Protein AF-A0A3P7MKE8-F1 (afdb_monomer_lite)

Foldseek 3Di:
DKDAQPDDPVVPPDPPDFRFRIKDKDQQLWMWTDGPRLRDIDGDDDPDRDGDTVVVDVVNVVVVVVVSVVSVVVVD

InterPro domains:
  IPR052907 Beta-lactamase/esterase domain-contain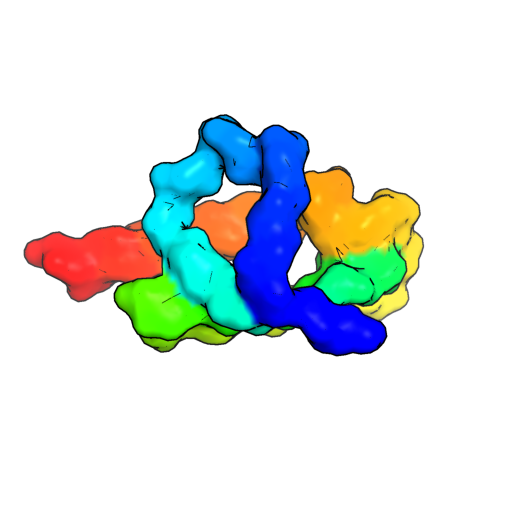ing protein [PTHR43319] (13-74)

Radius of gyration: 12.55 Å; chains: 1; bounding box: 36×25×28 Å

Secondary structure (DSSP, 8-state):
--B-S---TT-TT---S--EEEEEEETTTEEEEEETTTTEEEEE--SS--SS-GGG-HHHHHHHHHHHHHHHHHT-

Structure (mmCIF, N/CA/C/O backbone):
data_AF-A0A3P7MKE8-F1
#
_entry.id   AF-A0A3P7MKE8-F1
#
loop_
_atom_site.group_PDB
_atom_site.id
_atom_site.type_symbol
_atom_site.label_atom_id
_atom_site.label_alt_id
_atom_site.label_comp_id
_atom_site.label_asym_id
_atom_site.label_entity_id
_atom_site.label_seq_id
_atom_site.pdbx_PDB_ins_code
_atom_site.Cartn_x
_atom_site.Cartn_y
_atom_site.Cartn_z
_atom_site.occupancy
_atom_site.B_iso_or_equiv
_atom_site.auth_seq_id
_atom_site.auth_comp_id
_atom_site.auth_asym_id
_atom_site.auth_atom_id
_atom_site.pdbx_PDB_model_num
ATOM 1 N N . MET A 1 1 ? 16.538 -4.670 3.689 1.00 41.91 1 MET A N 1
ATOM 2 C CA . MET A 1 1 ? 16.677 -4.346 5.126 1.00 41.91 1 MET A CA 1
ATOM 3 C C . MET A 1 1 ? 15.343 -3.757 5.521 1.00 41.91 1 MET A C 1
ATOM 5 O O . MET A 1 1 ? 15.003 -2.749 4.934 1.00 41.91 1 MET A O 1
ATOM 9 N N . ILE A 1 2 ? 14.536 -4.449 6.335 1.00 47.38 2 ILE A N 1
ATOM 10 C CA . ILE 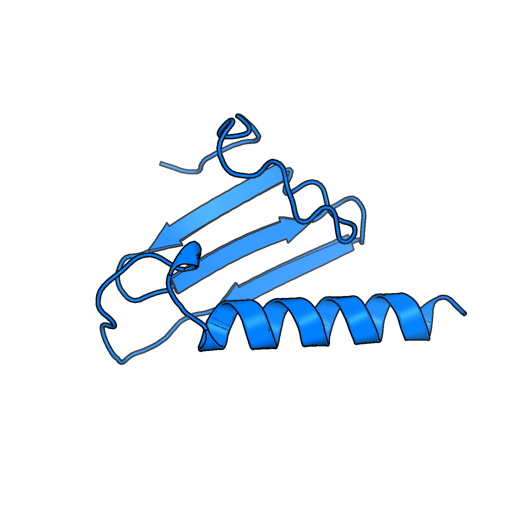A 1 2 ? 13.164 -4.013 6.666 1.00 47.38 2 ILE A CA 1
ATOM 11 C C . ILE A 1 2 ? 13.242 -2.612 7.280 1.00 47.38 2 ILE A C 1
ATOM 13 O O . ILE A 1 2 ? 13.964 -2.438 8.262 1.00 47.38 2 ILE A O 1
ATOM 17 N N . SER A 1 3 ? 12.550 -1.640 6.682 1.00 48.09 3 SER A N 1
ATOM 18 C CA . SER A 1 3 ? 12.459 -0.293 7.241 1.00 48.09 3 SER A CA 1
ATOM 19 C C . SER A 1 3 ? 11.381 -0.306 8.314 1.00 48.09 3 SER A C 1
ATOM 21 O O . SER A 1 3 ? 10.218 -0.621 8.052 1.00 48.09 3 SER A O 1
ATOM 23 N N . PHE A 1 4 ? 11.792 -0.010 9.541 1.00 44.41 4 PHE A N 1
ATOM 24 C CA . PHE A 1 4 ? 10.903 0.183 10.675 1.00 44.41 4 PHE A CA 1
ATOM 25 C C . PHE A 1 4 ? 10.819 1.680 10.930 1.00 44.41 4 PHE A C 1
ATOM 27 O O . PHE A 1 4 ? 11.821 2.262 11.317 1.00 44.41 4 PHE A O 1
ATOM 34 N N . GLY A 1 5 ? 9.653 2.280 10.695 1.00 48.41 5 GLY A N 1
ATOM 35 C CA . GLY A 1 5 ? 9.206 3.519 11.341 1.00 48.41 5 GLY A CA 1
ATOM 36 C C . GLY A 1 5 ? 10.125 4.750 11.415 1.00 48.41 5 GLY A C 1
ATOM 37 O O . GLY A 1 5 ? 9.797 5.639 12.193 1.00 48.41 5 GLY A O 1
ATOM 38 N N . ASP A 1 6 ? 11.208 4.861 10.645 1.00 35.78 6 ASP A N 1
ATOM 39 C CA . ASP A 1 6 ? 11.911 6.130 10.447 1.00 35.78 6 ASP A CA 1
ATOM 40 C C . ASP A 1 6 ? 11.219 6.855 9.289 1.00 35.78 6 ASP A C 1
ATOM 42 O O . ASP A 1 6 ? 11.496 6.612 8.117 1.00 35.78 6 ASP A O 1
ATOM 46 N N . THR A 1 7 ? 10.238 7.689 9.635 1.00 47.69 7 THR A N 1
ATOM 47 C CA . THR A 1 7 ? 9.519 8.571 8.706 1.00 47.69 7 THR A CA 1
ATOM 48 C C . THR A 1 7 ? 10.503 9.395 7.882 1.00 47.69 7 THR A C 1
ATOM 50 O O . THR A 1 7 ? 11.200 10.252 8.433 1.00 47.69 7 THR A O 1
ATOM 53 N N . ASP A 1 8 ? 10.528 9.165 6.569 1.00 41.34 8 ASP A N 1
ATOM 54 C CA . ASP A 1 8 ? 11.196 10.053 5.627 1.00 41.34 8 ASP A CA 1
ATOM 55 C C . ASP A 1 8 ? 10.459 11.413 5.637 1.00 41.34 8 ASP A C 1
ATOM 57 O O . ASP A 1 8 ? 9.236 11.457 5.457 1.00 41.34 8 ASP A O 1
ATOM 61 N N . PRO A 1 9 ? 11.152 12.542 5.878 1.00 40.56 9 PRO A N 1
ATOM 62 C CA . PRO A 1 9 ? 10.545 13.872 5.907 1.00 40.56 9 PRO A CA 1
ATOM 63 C C . PRO A 1 9 ? 9.912 14.324 4.576 1.00 40.56 9 PRO A C 1
ATOM 65 O O . PRO A 1 9 ? 9.300 15.392 4.547 1.00 40.56 9 PRO A O 1
ATOM 68 N N . PHE A 1 10 ? 10.012 13.546 3.491 1.00 40.81 10 PHE A N 1
ATOM 69 C CA . PHE A 1 10 ? 9.297 13.803 2.235 1.00 40.81 10 PHE A CA 1
ATOM 70 C C . PHE A 1 10 ? 7.892 13.171 2.147 1.00 40.81 10 PHE A C 1
ATOM 72 O O . PHE A 1 10 ? 7.148 13.484 1.218 1.00 40.81 10 PHE A O 1
ATOM 79 N N . GLU A 1 11 ? 7.458 12.381 3.137 1.00 45.59 11 GLU A N 1
ATOM 80 C CA . GLU A 1 11 ? 6.126 11.742 3.179 1.00 45.59 11 GLU A CA 1
ATOM 81 C C . GLU A 1 11 ? 5.058 12.590 3.924 1.00 45.59 11 GLU A C 1
ATOM 83 O O . GLU A 1 11 ? 4.122 12.084 4.544 1.00 45.59 11 GLU A O 1
ATOM 88 N N . VAL A 1 12 ? 5.195 13.921 3.908 1.00 44.00 12 VAL A N 1
ATOM 89 C CA . VAL A 1 12 ? 4.485 14.839 4.828 1.00 44.00 12 VAL A CA 1
ATOM 90 C C . VAL A 1 12 ? 3.094 15.302 4.351 1.00 44.00 12 VAL A C 1
ATOM 92 O O . VAL A 1 12 ? 2.443 16.065 5.060 1.00 44.00 12 VAL A O 1
ATOM 95 N N . GLU A 1 13 ? 2.541 14.823 3.228 1.00 36.25 13 GLU A N 1
ATOM 96 C CA . GLU A 1 13 ? 1.274 15.402 2.719 1.00 36.25 13 GLU A CA 1
ATOM 97 C C . GLU A 1 13 ? 0.116 14.452 2.386 1.00 36.25 13 GLU A C 1
ATOM 99 O O . GLU A 1 13 ? -0.880 14.893 1.819 1.00 36.25 13 GLU A O 1
ATOM 104 N N . ASN A 1 14 ? 0.134 13.171 2.766 1.00 37.75 14 ASN A N 1
ATOM 105 C CA . ASN A 1 14 ? -1.097 12.368 2.661 1.00 37.75 14 ASN A CA 1
ATOM 106 C C . ASN A 1 14 ? -1.284 11.374 3.801 1.00 37.75 14 ASN A C 1
ATOM 108 O O . ASN A 1 14 ? -1.298 10.156 3.650 1.00 37.75 14 ASN A O 1
ATOM 112 N N . LYS A 1 15 ? -1.543 11.962 4.965 1.00 43.41 15 LYS A N 1
ATOM 113 C CA . LYS A 1 15 ? -2.113 11.322 6.143 1.00 43.41 15 LYS A CA 1
ATOM 114 C C . LYS A 1 15 ? -3.573 10.911 5.882 1.00 43.41 15 LYS A C 1
ATOM 116 O O . LYS A 1 15 ? -4.495 11.493 6.445 1.00 43.41 15 LYS A O 1
ATOM 121 N N . MET A 1 16 ? -3.795 9.891 5.056 1.00 42.66 16 MET A N 1
ATOM 122 C CA . MET A 1 16 ? -5.023 9.090 5.093 1.00 42.66 16 MET A CA 1
ATOM 123 C C . MET A 1 16 ? -4.730 7.800 5.861 1.00 42.66 16 MET A C 1
ATOM 125 O O . MET A 1 16 ? -4.473 6.743 5.304 1.00 42.66 16 MET A O 1
ATOM 129 N N . THR A 1 17 ? -4.745 7.973 7.186 1.00 47.91 17 THR A N 1
ATOM 130 C CA . THR A 1 17 ? -5.035 6.960 8.209 1.00 47.91 17 THR A CA 1
ATOM 131 C C . THR A 1 17 ? -4.228 5.665 8.149 1.00 47.91 17 THR A C 1
ATOM 133 O O . THR A 1 17 ? -4.772 4.643 7.765 1.00 47.91 17 THR A O 1
ATOM 136 N N . GLY A 1 18 ? -2.996 5.676 8.646 1.00 49.44 18 GLY A N 1
ATOM 137 C CA . GLY A 1 18 ? -2.250 4.464 8.989 1.00 49.44 18 GLY A CA 1
ATOM 138 C C . GLY A 1 18 ? -0.800 4.825 9.246 1.00 49.44 18 GLY A C 1
ATOM 139 O O . GLY A 1 18 ? -0.207 5.477 8.399 1.00 49.44 18 GLY A O 1
ATOM 140 N N . ASN A 1 19 ? -0.253 4.487 10.414 1.00 53.31 19 ASN A N 1
ATOM 141 C CA . ASN A 1 19 ? 1.182 4.619 10.670 1.00 53.31 19 ASN A CA 1
ATOM 142 C C . ASN A 1 19 ? 1.811 3.260 10.333 1.00 53.31 19 ASN A C 1
ATOM 144 O O . ASN A 1 19 ? 1.649 2.332 11.133 1.00 53.31 19 ASN A O 1
ATOM 148 N N . PRO A 1 20 ? 2.490 3.100 9.180 1.00 56.06 20 PRO A N 1
ATOM 149 C CA . PRO A 1 20 ? 3.144 1.847 8.843 1.00 56.06 20 PRO A CA 1
ATOM 150 C C . PRO A 1 20 ? 4.229 1.563 9.880 1.00 56.06 20 PRO A C 1
ATOM 152 O O . PRO A 1 20 ? 5.187 2.321 10.005 1.00 56.06 20 PRO A O 1
ATOM 155 N N . ILE A 1 21 ? 4.082 0.493 10.661 1.00 57.91 21 ILE A N 1
ATOM 156 C CA . ILE A 1 21 ? 5.085 0.137 11.681 1.00 57.91 21 ILE A CA 1
ATOM 157 C C . ILE A 1 21 ? 6.305 -0.522 11.029 1.00 57.91 21 ILE A C 1
ATOM 159 O O . ILE A 1 21 ? 7.428 -0.405 11.519 1.00 57.91 21 ILE A O 1
ATOM 163 N N . ALA A 1 22 ? 6.092 -1.204 9.907 1.00 65.38 22 ALA A N 1
ATOM 164 C CA . ALA A 1 22 ? 7.140 -1.837 9.130 1.00 65.38 22 ALA A CA 1
ATOM 165 C C . ALA A 1 22 ? 6.712 -1.916 7.664 1.00 65.38 22 ALA A C 1
ATOM 167 O O . ALA A 1 22 ? 5.531 -2.111 7.369 1.00 65.38 22 ALA A O 1
ATOM 168 N N . GLY A 1 23 ? 7.672 -1.803 6.753 1.00 71.62 23 GLY A N 1
ATOM 169 C CA . GLY A 1 23 ? 7.448 -2.059 5.337 1.00 71.62 23 GLY A CA 1
ATOM 170 C C . GLY A 1 23 ? 8.743 -2.233 4.554 1.00 71.62 23 GLY A C 1
ATOM 171 O O . GLY A 1 23 ? 9.839 -2.037 5.092 1.00 71.62 23 GLY A O 1
ATOM 172 N N . HIS A 1 24 ? 8.635 -2.677 3.301 1.00 81.12 24 HIS A N 1
ATOM 173 C CA . HIS A 1 24 ? 9.795 -2.779 2.418 1.00 81.12 24 HIS A CA 1
ATOM 174 C C . HIS A 1 24 ? 9.420 -2.740 0.937 1.00 81.12 24 HIS A C 1
ATOM 176 O O . HIS A 1 24 ? 8.811 -3.678 0.407 1.00 81.12 24 HIS A O 1
ATOM 182 N N . GLY A 1 25 ? 9.966 -1.730 0.262 1.00 81.00 25 GLY A N 1
ATOM 183 C CA . GLY A 1 25 ? 9.885 -1.567 -1.183 1.00 81.00 25 GLY A CA 1
ATOM 184 C C . GLY A 1 25 ? 10.797 -2.517 -1.929 1.00 81.00 25 GLY A C 1
ATOM 185 O O . GLY A 1 25 ? 11.976 -2.674 -1.617 1.00 81.00 25 GLY A O 1
ATOM 186 N N . GLY A 1 26 ? 10.249 -3.169 -2.942 1.00 80.56 26 GLY A N 1
ATOM 187 C CA . GLY A 1 26 ? 11.002 -3.866 -3.968 1.00 80.56 26 GLY A CA 1
ATOM 188 C C . GLY A 1 26 ? 10.988 -3.068 -5.265 1.00 80.56 26 GLY A C 1
ATOM 189 O O . GLY A 1 26 ? 9.948 -2.554 -5.686 1.00 80.56 26 GLY A O 1
ATOM 190 N N . TYR A 1 27 ? 12.132 -3.037 -5.949 1.00 82.88 27 TYR A N 1
ATOM 191 C CA . TYR A 1 27 ? 12.192 -2.574 -7.334 1.00 82.88 27 TYR A CA 1
ATOM 192 C C . TYR A 1 27 ? 11.123 -3.274 -8.176 1.00 82.88 27 TYR A C 1
ATOM 194 O O . TYR A 1 27 ? 10.865 -4.473 -8.016 1.0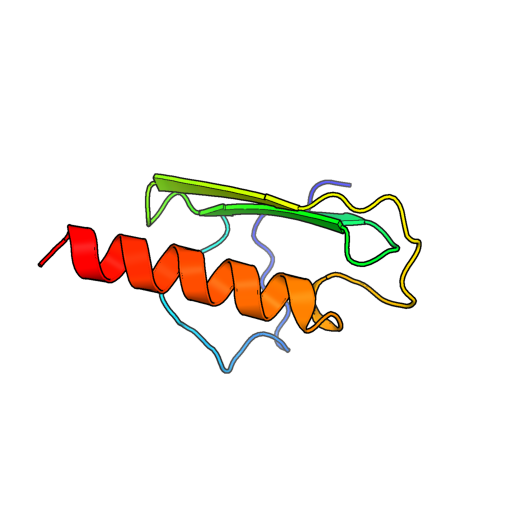0 82.88 27 TYR A O 1
ATOM 202 N N . GLY A 1 28 ? 10.490 -2.525 -9.076 1.00 84.81 28 GLY A N 1
ATOM 203 C CA . GLY A 1 28 ? 9.322 -3.027 -9.791 1.00 84.81 28 GLY A CA 1
ATOM 204 C C . GLY A 1 28 ? 7.995 -2.603 -9.182 1.00 84.81 28 GLY A C 1
ATOM 205 O O . GLY A 1 28 ? 6.988 -3.218 -9.521 1.00 84.81 28 GLY A O 1
ATOM 206 N N . CYS A 1 29 ? 7.970 -1.577 -8.324 1.00 85.69 29 CYS A N 1
ATOM 207 C CA . CYS A 1 29 ? 6.792 -1.136 -7.568 1.00 85.69 29 CYS A CA 1
ATOM 208 C C . CYS A 1 29 ? 6.248 -2.142 -6.548 1.00 85.69 29 CYS A C 1
ATOM 210 O O . CYS A 1 29 ? 5.061 -2.093 -6.239 1.00 85.69 29 CYS A O 1
ATOM 212 N N . GLN A 1 30 ? 7.048 -3.102 -6.101 1.00 87.94 30 GLN A N 1
ATOM 213 C CA . GLN A 1 30 ? 6.590 -4.115 -5.152 1.00 87.94 30 GLN A CA 1
ATOM 214 C C . GLN A 1 30 ? 6.657 -3.531 -3.742 1.00 87.94 30 GLN A C 1
ATOM 216 O O . GLN A 1 30 ? 7.556 -2.747 -3.463 1.00 87.94 30 GLN A O 1
ATOM 221 N N . GLU A 1 31 ? 5.732 -3.896 -2.863 1.00 88.00 31 GLU A N 1
ATOM 222 C CA . GLU A 1 31 ? 5.698 -3.373 -1.493 1.00 88.00 31 GLU A CA 1
ATOM 223 C C . GLU A 1 31 ? 5.005 -4.356 -0.561 1.00 88.00 31 GLU A C 1
ATOM 225 O O . GLU A 1 31 ? 4.075 -5.070 -0.953 1.00 88.00 31 GLU A O 1
ATOM 230 N N . VAL A 1 32 ? 5.423 -4.348 0.699 1.00 87.00 32 VAL A N 1
ATOM 231 C CA . VAL A 1 32 ? 4.624 -4.877 1.797 1.00 87.00 32 VAL A CA 1
ATOM 232 C C . VAL A 1 32 ? 4.569 -3.843 2.912 1.00 87.00 32 VAL A C 1
ATOM 234 O O . VAL A 1 32 ? 5.607 -3.462 3.429 1.00 87.00 32 VAL A O 1
ATOM 237 N N . ASN A 1 33 ? 3.368 -3.418 3.299 1.00 85.31 33 ASN A N 1
ATOM 238 C CA . ASN A 1 33 ? 3.142 -2.399 4.320 1.00 85.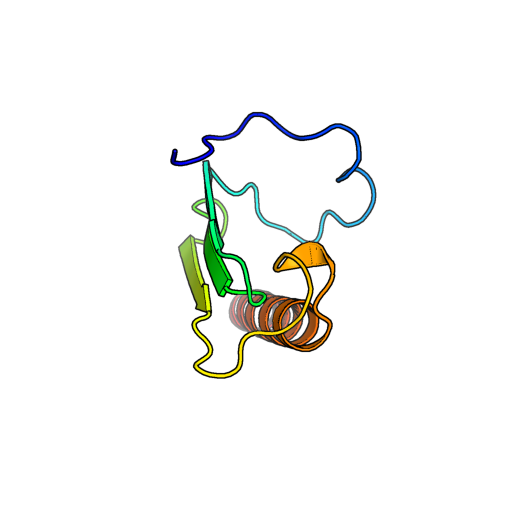31 33 ASN A CA 1
ATOM 239 C C . ASN A 1 33 ? 2.263 -2.958 5.448 1.00 85.31 33 ASN A C 1
ATOM 241 O O . ASN A 1 33 ? 1.216 -3.561 5.187 1.00 85.31 33 ASN A O 1
ATOM 245 N N . PHE A 1 34 ? 2.699 -2.756 6.692 1.00 84.81 34 PHE A N 1
ATOM 246 C CA . PHE A 1 34 ? 2.000 -3.178 7.902 1.00 84.81 34 PHE A CA 1
ATOM 247 C C . PHE A 1 34 ? 1.422 -1.969 8.646 1.00 84.81 34 PHE A C 1
ATOM 249 O O . PHE A 1 34 ? 2.153 -1.257 9.336 1.00 84.81 34 PHE A O 1
ATOM 256 N N . ASP A 1 35 ? 0.102 -1.792 8.590 1.00 84.44 35 ASP A N 1
ATOM 257 C CA . ASP A 1 35 ? -0.615 -0.760 9.333 1.00 84.44 35 ASP A CA 1
ATOM 258 C C . ASP A 1 35 ? -1.402 -1.374 10.496 1.00 84.44 35 ASP A C 1
ATOM 260 O O . ASP A 1 35 ? -2.549 -1.822 10.385 1.00 84.44 35 ASP A O 1
ATOM 264 N N . THR A 1 36 ? -0.778 -1.365 11.668 1.00 81.50 36 THR A N 1
ATOM 265 C CA . THR A 1 36 ? -1.400 -1.862 12.896 1.00 81.50 36 THR A CA 1
ATOM 266 C C . THR A 1 36 ? -2.461 -0.914 13.446 1.00 81.50 36 THR A C 1
ATOM 268 O O . THR A 1 36 ? -3.286 -1.351 14.242 1.00 81.50 36 THR A O 1
ATOM 271 N N . THR A 1 37 ? -2.453 0.371 13.063 1.00 83.19 37 THR A N 1
ATOM 272 C CA . THR A 1 37 ? -3.490 1.324 13.484 1.00 83.19 37 THR A CA 1
ATOM 273 C C . THR A 1 37 ? -4.834 0.919 12.900 1.00 83.19 37 THR A C 1
ATOM 275 O O . THR A 1 37 ? -5.844 0.972 13.601 1.00 83.19 37 THR A O 1
ATOM 278 N N . ASN A 1 38 ? -4.850 0.457 11.646 1.00 85.00 38 ASN A N 1
ATOM 279 C CA . ASN A 1 38 ? -6.071 -0.052 11.031 1.00 85.00 38 ASN A CA 1
ATOM 280 C C . ASN A 1 38 ? -6.226 -1.572 11.056 1.00 85.00 38 ASN A C 1
ATOM 282 O O . ASN A 1 38 ? -7.298 -2.058 10.692 1.00 85.00 38 ASN A O 1
ATOM 286 N N . GLY A 1 39 ? -5.211 -2.305 11.516 1.00 87.62 39 GLY A N 1
ATOM 287 C CA . GLY A 1 39 ? -5.222 -3.765 11.535 1.00 87.62 39 GLY A CA 1
ATOM 288 C C . GLY A 1 39 ? -5.189 -4.362 10.127 1.00 87.62 39 GLY A C 1
ATOM 289 O O . GLY A 1 39 ? -5.820 -5.389 9.887 1.00 87.62 39 GLY A O 1
ATOM 290 N N . VAL A 1 40 ? -4.493 -3.705 9.193 1.00 88.44 40 VAL A N 1
ATOM 291 C CA . VAL A 1 40 ? -4.389 -4.123 7.791 1.00 88.44 40 VAL A CA 1
ATOM 292 C C . VAL A 1 40 ? -2.930 -4.314 7.385 1.00 88.44 40 VAL A C 1
ATOM 294 O O . VAL A 1 40 ? -2.042 -3.570 7.792 1.00 88.44 40 VAL A O 1
ATOM 297 N N . VAL A 1 41 ? -2.688 -5.328 6.557 1.00 90.69 41 VAL A N 1
ATOM 298 C CA . VAL A 1 41 ? -1.408 -5.541 5.876 1.00 90.69 41 VAL A CA 1
ATOM 299 C C . VAL A 1 41 ? -1.675 -5.566 4.380 1.00 90.69 41 VAL A C 1
ATOM 301 O O . VAL A 1 41 ? -2.542 -6.311 3.919 1.00 90.69 41 VAL A O 1
ATOM 304 N N . ILE A 1 42 ? -0.937 -4.760 3.620 1.00 89.12 42 ILE A N 1
ATOM 305 C CA . ILE A 1 42 ? -1.033 -4.709 2.160 1.00 89.12 42 ILE A CA 1
ATOM 306 C C . ILE A 1 42 ? 0.249 -5.301 1.590 1.00 89.12 42 ILE A C 1
ATOM 308 O O . ILE A 1 42 ? 1.329 -4.784 1.843 1.00 89.12 42 ILE A O 1
ATOM 312 N N . SER A 1 43 ? 0.130 -6.373 0.805 1.00 91.88 43 SER A N 1
ATOM 313 C CA . SER A 1 43 ? 1.237 -6.931 0.025 1.00 91.88 43 SER A CA 1
ATOM 314 C C . SER A 1 43 ? 0.909 -6.829 -1.458 1.00 91.88 43 SER A C 1
ATOM 316 O O . SER A 1 43 ? -0.120 -7.333 -1.912 1.00 91.88 43 SER A O 1
ATOM 318 N N . TYR A 1 44 ? 1.777 -6.158 -2.209 1.00 89.25 44 TYR A N 1
ATOM 319 C CA . TYR A 1 44 ? 1.638 -5.963 -3.643 1.00 89.25 44 TYR A CA 1
ATOM 320 C C . TYR A 1 44 ? 2.896 -6.452 -4.361 1.00 89.25 44 TYR A C 1
ATOM 322 O O . TYR A 1 44 ? 3.991 -5.917 -4.193 1.00 89.25 44 TYR A O 1
ATOM 330 N N . VAL A 1 45 ? 2.712 -7.485 -5.180 1.00 89.94 45 VAL A N 1
ATOM 331 C CA . VAL A 1 45 ? 3.766 -8.161 -5.943 1.00 89.94 45 VAL A CA 1
ATOM 332 C C . VAL A 1 45 ? 3.378 -8.136 -7.419 1.00 89.94 45 VAL A C 1
ATOM 334 O O . VAL A 1 45 ? 2.215 -8.335 -7.773 1.00 89.94 45 VAL A O 1
ATOM 337 N N . THR A 1 46 ? 4.342 -7.874 -8.298 1.00 85.88 46 THR A N 1
ATOM 338 C CA 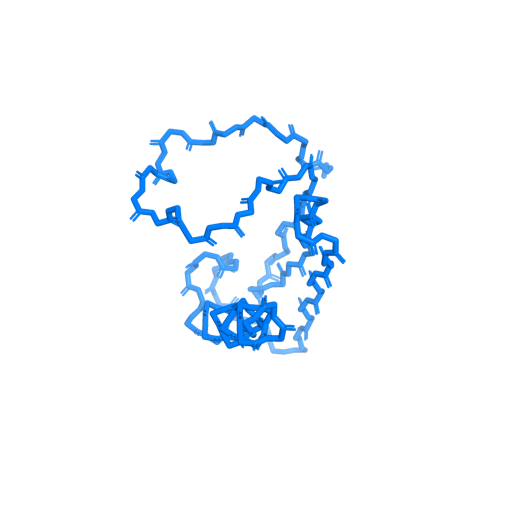. THR A 1 46 ? 4.117 -7.776 -9.746 1.00 85.88 46 THR A CA 1
ATOM 339 C C . THR A 1 46 ? 5.239 -8.468 -10.504 1.00 85.88 46 THR A C 1
ATOM 341 O O . THR A 1 46 ? 6.412 -8.246 -10.231 1.00 85.88 46 THR A O 1
ATOM 344 N N . ASN A 1 47 ? 4.869 -9.259 -11.514 1.00 84.44 47 ASN A N 1
ATOM 345 C CA . ASN A 1 47 ? 5.822 -9.949 -12.392 1.00 84.44 47 ASN A CA 1
ATOM 346 C C . ASN A 1 47 ? 6.425 -9.019 -13.460 1.00 84.44 47 ASN A C 1
ATOM 348 O O . ASN A 1 47 ? 7.440 -9.343 -14.067 1.00 84.44 47 ASN A O 1
ATOM 352 N N . GLY A 1 48 ? 5.788 -7.872 -13.721 1.00 78.50 48 GLY A N 1
ATOM 353 C CA . GLY A 1 48 ? 6.334 -6.841 -14.600 1.00 78.50 48 GLY A CA 1
ATOM 354 C C . GLY A 1 48 ? 7.238 -5.909 -13.805 1.00 78.50 48 GLY A C 1
ATOM 355 O O . GLY A 1 48 ? 6.732 -5.197 -12.932 1.00 78.50 48 GLY A O 1
ATOM 356 N N . LEU A 1 49 ? 8.540 -5.908 -14.115 1.00 71.06 49 LEU A N 1
ATOM 357 C CA . LEU A 1 49 ? 9.507 -4.977 -13.535 1.00 71.06 49 LEU A CA 1
ATOM 358 C C . LEU A 1 49 ? 9.208 -3.567 -14.054 1.00 71.06 49 LEU A C 1
ATOM 360 O O . LEU A 1 49 ? 9.617 -3.178 -15.147 1.00 71.06 49 LEU A O 1
ATOM 364 N N . LYS A 1 50 ? 8.426 -2.820 -13.283 1.00 75.69 50 LYS A N 1
ATOM 365 C CA . LYS A 1 50 ? 8.183 -1.399 -13.518 1.00 75.69 50 LYS A CA 1
ATOM 366 C C . LYS A 1 50 ? 9.413 -0.591 -13.074 1.00 75.69 50 LYS A C 1
ATOM 368 O O . LYS A 1 50 ? 10.099 -0.966 -12.125 1.00 75.69 50 LYS A O 1
ATOM 373 N N . LEU A 1 51 ? 9.714 0.503 -13.768 1.00 78.19 51 LEU A N 1
ATOM 374 C CA . LEU A 1 51 ? 10.767 1.420 -13.332 1.00 78.19 51 LEU A CA 1
ATOM 375 C C . LEU A 1 51 ? 10.267 2.183 -12.100 1.00 78.19 51 LEU A C 1
ATOM 377 O O . LEU A 1 51 ? 9.216 2.811 -12.179 1.00 78.19 51 LEU A O 1
ATOM 381 N N . GLY A 1 52 ? 11.010 2.112 -10.996 1.00 76.75 52 GLY A N 1
ATOM 382 C CA . GLY A 1 52 ? 10.701 2.836 -9.759 1.00 76.75 52 GLY A CA 1
ATOM 383 C C . GLY A 1 52 ? 10.348 1.949 -8.565 1.00 76.75 52 GLY A C 1
ATOM 384 O O . GLY A 1 52 ? 10.280 0.711 -8.654 1.00 76.75 52 GLY A O 1
ATOM 385 N N . MET A 1 53 ? 10.157 2.624 -7.434 1.00 81.06 53 MET A N 1
ATOM 386 C CA . MET A 1 53 ? 9.666 2.046 -6.183 1.00 81.06 53 MET A CA 1
ATOM 387 C C . MET A 1 53 ? 8.146 2.184 -6.107 1.00 81.06 53 MET A C 1
ATOM 389 O O . MET A 1 53 ? 7.526 2.796 -6.967 1.00 81.06 53 MET A O 1
ATOM 393 N N . TYR A 1 54 ? 7.515 1.589 -5.098 1.00 73.69 54 TYR A N 1
ATOM 394 C CA . TYR A 1 54 ? 6.054 1.585 -4.976 1.00 73.69 54 TYR A CA 1
ATOM 395 C C . TYR A 1 54 ? 5.426 2.994 -4.929 1.00 73.69 54 TYR A C 1
ATOM 397 O O . TYR A 1 54 ? 4.304 3.169 -5.409 1.00 73.69 54 TYR A O 1
ATOM 405 N N . GLU A 1 55 ? 6.157 3.983 -4.408 1.00 77.06 55 GLU A N 1
ATOM 406 C CA . GLU A 1 55 ? 5.772 5.400 -4.309 1.00 77.06 55 GLU A CA 1
ATOM 407 C C . GLU A 1 55 ? 5.526 6.033 -5.684 1.00 77.06 55 GLU A C 1
ATOM 409 O O . GLU A 1 55 ? 4.565 6.779 -5.870 1.00 77.06 55 GLU A O 1
ATOM 414 N N . ASP A 1 56 ? 6.329 5.651 -6.679 1.00 79.12 56 ASP A N 1
ATOM 415 C CA . ASP A 1 56 ? 6.259 6.174 -8.047 1.00 79.12 56 ASP A CA 1
ATOM 416 C C . ASP A 1 56 ? 5.136 5.528 -8.872 1.00 79.12 56 ASP A C 1
ATOM 418 O O . ASP A 1 56 ? 4.902 5.872 -10.036 1.00 79.12 56 ASP A O 1
ATOM 422 N N . CYS A 1 57 ? 4.450 4.537 -8.302 1.00 83.12 57 CYS A N 1
ATOM 423 C CA . CYS A 1 57 ? 3.661 3.604 -9.079 1.00 83.12 57 CYS A CA 1
ATOM 424 C C . CYS A 1 57 ? 2.163 3.804 -8.871 1.00 83.12 57 CYS A C 1
ATOM 426 O O . CYS A 1 57 ? 1.589 3.306 -7.896 1.00 83.12 57 CYS A O 1
ATOM 428 N N . PRO A 1 58 ? 1.460 4.403 -9.852 1.00 84.94 58 PRO A N 1
ATOM 429 C CA . PRO A 1 58 ? 0.054 4.761 -9.698 1.00 84.94 58 PRO A CA 1
ATOM 430 C C . PRO A 1 58 ? -0.846 3.541 -9.483 1.00 84.94 58 PRO A C 1
ATOM 432 O O . PRO A 1 58 ? -1.920 3.660 -8.897 1.00 84.94 58 PRO A O 1
ATOM 435 N N . THR A 1 59 ? -0.434 2.353 -9.939 1.00 86.94 59 THR A N 1
ATOM 436 C CA . THR A 1 59 ? -1.165 1.105 -9.681 1.00 86.94 59 THR A CA 1
ATOM 437 C C . THR A 1 59 ? -1.214 0.779 -8.190 1.00 86.94 59 THR A C 1
ATOM 439 O O . THR A 1 59 ? -2.292 0.466 -7.686 1.00 86.94 59 THR A O 1
ATOM 442 N N . TYR A 1 60 ? -0.081 0.888 -7.489 1.00 86.25 60 TYR A N 1
ATOM 443 C CA . TYR A 1 60 ? -0.025 0.620 -6.056 1.00 86.25 60 TYR A CA 1
ATOM 444 C C . TYR A 1 60 ? -0.813 1.679 -5.284 1.00 86.25 60 TYR A C 1
ATOM 446 O O . TYR A 1 60 ? -1.717 1.330 -4.528 1.00 86.25 60 TYR A O 1
ATOM 454 N N . SER A 1 61 ? -0.592 2.970 -5.562 1.00 85.06 61 SER A N 1
ATOM 455 C CA . SER A 1 61 ? -1.290 4.045 -4.845 1.00 85.06 61 SER A CA 1
ATOM 456 C C . SER A 1 61 ? -2.812 4.008 -5.042 1.00 85.06 61 SER A C 1
ATOM 458 O O . SER A 1 61 ? -3.565 4.427 -4.166 1.00 85.06 61 SER A O 1
ATOM 460 N N . ARG A 1 62 ? -3.308 3.533 -6.196 1.00 89.00 62 ARG A N 1
ATOM 461 C CA . ARG A 1 62 ? -4.752 3.330 -6.424 1.00 89.00 62 ARG A CA 1
ATOM 462 C C . ARG A 1 62 ? -5.300 2.161 -5.610 1.00 89.00 62 ARG A C 1
ATOM 464 O O . ARG A 1 62 ? -6.387 2.284 -5.053 1.00 89.00 62 ARG A O 1
ATOM 471 N N . LEU A 1 63 ? -4.561 1.054 -5.541 1.00 90.81 63 LEU A N 1
ATOM 472 C CA . LEU A 1 63 ? -4.941 -0.115 -4.749 1.00 90.81 63 LEU A CA 1
ATOM 473 C C . LEU A 1 63 ? -4.958 0.225 -3.256 1.00 90.81 63 LEU A C 1
ATOM 475 O O . LEU A 1 63 ? -5.944 -0.056 -2.583 1.00 90.81 63 LEU A O 1
ATOM 479 N N . GLN A 1 64 ? -3.916 0.897 -2.768 1.00 90.25 64 GLN A N 1
ATOM 480 C CA . GLN A 1 64 ? -3.809 1.335 -1.379 1.00 90.25 64 GLN A CA 1
ATOM 481 C C . GLN A 1 64 ? -4.999 2.219 -0.976 1.00 90.25 64 GLN A C 1
ATOM 483 O O . GLN A 1 64 ? -5.657 1.935 0.022 1.00 90.25 64 GLN A O 1
ATOM 488 N N . ARG A 1 65 ? -5.346 3.231 -1.788 1.00 89.81 65 ARG A N 1
ATOM 489 C CA . ARG A 1 65 ? -6.525 4.083 -1.541 1.00 89.81 65 ARG A CA 1
ATOM 490 C C . ARG A 1 65 ? -7.826 3.284 -1.490 1.00 89.81 65 ARG A C 1
ATOM 492 O O . ARG A 1 65 ? -8.602 3.454 -0.560 1.00 89.81 65 ARG A O 1
ATOM 499 N N . ALA A 1 66 ? -8.044 2.374 -2.441 1.00 92.88 66 ALA A N 1
ATOM 500 C CA . ALA A 1 66 ? -9.258 1.559 -2.470 1.00 92.88 66 ALA A CA 1
ATOM 501 C C . ALA A 1 66 ? -9.406 0.667 -1.222 1.00 92.88 66 ALA A C 1
ATOM 503 O O . ALA A 1 66 ? -10.517 0.489 -0.726 1.00 92.88 66 ALA A O 1
ATOM 504 N N . VAL A 1 67 ? -8.299 0.129 -0.696 1.00 91.50 67 VAL A N 1
ATOM 505 C CA . VAL A 1 67 ? -8.299 -0.648 0.553 1.00 91.50 67 VAL A CA 1
ATOM 506 C C . VAL A 1 67 ? -8.719 0.228 1.736 1.00 91.50 67 VAL A C 1
ATOM 508 O O . VAL A 1 67 ? -9.632 -0.146 2.47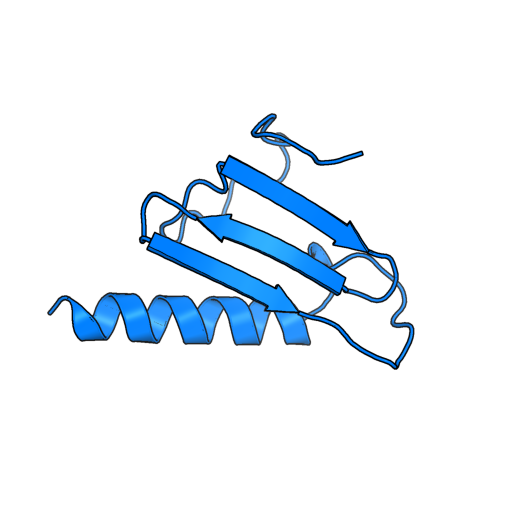3 1.00 91.50 67 VAL A O 1
ATOM 511 N N . TYR A 1 68 ? -8.114 1.408 1.895 1.00 89.75 68 TYR A N 1
ATOM 512 C CA . TYR A 1 68 ? -8.453 2.313 2.997 1.00 89.75 68 TYR A CA 1
ATOM 513 C C . TYR A 1 68 ? -9.878 2.873 2.900 1.00 89.75 68 TYR A C 1
ATOM 515 O O . TYR A 1 68 ? -10.562 2.947 3.921 1.00 89.75 68 TYR A O 1
ATOM 523 N N . ASP A 1 69 ? -10.380 3.152 1.694 1.00 93.12 69 ASP A N 1
ATOM 524 C CA . ASP A 1 69 ? -11.776 3.550 1.475 1.00 93.12 69 ASP A CA 1
ATOM 525 C C . ASP A 1 69 ? -12.763 2.483 1.979 1.00 93.12 69 ASP A C 1
ATOM 527 O O . ASP A 1 69 ? -13.791 2.807 2.580 1.00 93.12 69 ASP A O 1
ATOM 531 N N . VAL A 1 70 ? -12.474 1.197 1.739 1.00 93.94 70 VAL A N 1
ATOM 532 C CA . VAL A 1 70 ? -13.312 0.082 2.217 1.00 93.94 70 VAL A CA 1
ATOM 533 C C . VAL A 1 70 ? -13.252 -0.028 3.737 1.00 93.94 70 VAL A C 1
ATOM 535 O O . VAL A 1 70 ? -14.294 -0.168 4.378 1.00 93.94 70 VAL A O 1
ATOM 538 N N . ILE A 1 71 ? -12.058 0.077 4.323 1.00 90.81 71 ILE A N 1
ATOM 539 C CA . ILE A 1 71 ? -11.878 0.043 5.780 1.00 90.81 71 ILE A CA 1
ATOM 540 C C . ILE A 1 71 ? -12.671 1.175 6.435 1.00 90.81 71 ILE A C 1
ATOM 542 O O . ILE A 1 71 ? -13.406 0.928 7.392 1.00 90.81 71 ILE A O 1
ATOM 546 N N . GLN A 1 72 ? -12.595 2.390 5.891 1.00 89.81 72 GLN A N 1
ATOM 547 C CA . GLN A 1 72 ? -13.344 3.536 6.398 1.00 89.81 72 GLN A CA 1
ATOM 548 C C . GLN A 1 72 ? -14.859 3.301 6.325 1.00 89.81 72 GLN A C 1
ATOM 550 O O . GLN A 1 72 ? -15.554 3.524 7.313 1.00 89.81 72 GLN A O 1
ATOM 555 N N . LYS A 1 73 ? -15.367 2.790 5.195 1.00 92.56 73 LYS A N 1
ATOM 556 C CA . LYS A 1 73 ? -16.795 2.467 5.019 1.00 92.56 73 LYS A CA 1
ATOM 557 C C . LYS A 1 73 ? -17.281 1.321 5.908 1.00 92.56 73 LYS A C 1
ATOM 559 O O . LYS A 1 73 ? -18.447 1.291 6.262 1.00 92.56 73 LYS A O 1
ATOM 564 N N . SER A 1 74 ? -16.421 0.369 6.265 1.00 90.19 74 SER A N 1
ATOM 565 C CA . SER A 1 74 ? -16.799 -0.747 7.149 1.00 90.19 74 SER A CA 1
ATOM 566 C C . SER A 1 74 ? -16.938 -0.360 8.626 1.00 90.19 74 SER A C 1
ATOM 568 O O . SER A 1 74 ? -17.448 -1.149 9.416 1.00 90.19 74 SER A O 1
ATOM 570 N N . ARG A 1 75 ? -16.456 0.829 9.008 1.00 84.44 75 ARG A N 1
ATOM 571 C CA . ARG A 1 75 ? -16.474 1.335 10.390 1.00 84.44 75 ARG A CA 1
ATOM 572 C C . ARG A 1 75 ? -17.587 2.353 10.658 1.00 84.44 75 ARG A C 1
ATOM 574 O O . ARG A 1 75 ? -17.724 2.780 11.802 1.00 84.44 75 ARG A O 1
ATOM 581 N N . SER A 1 76 ? -18.328 2.755 9.624 1.00 64.00 76 SER A N 1
ATOM 582 C CA . SER A 1 76 ? -19.530 3.598 9.708 1.00 64.00 76 SER A CA 1
ATOM 583 C C . SER A 1 76 ? -20.787 2.752 9.826 1.00 64.00 76 SER A C 1
ATOM 585 O O . SER A 1 76 ? -21.661 3.125 10.633 1.00 64.00 76 SER A O 1
#

pLDDT: mean 73.66, std 18.69, range [35.78, 93.94]

Sequence (76 aa):
MISFGDTDPFEVENKMTGNPIAGHGGYGCQEVNFDTTNGVVISYVTNGLKLGMYEDCPTYSRLQRAVYDVIQKSRS

Organism: Cylicostephanus goldi (NCBI:txid71465)